Protein AF-A0A1V5U6I9-F1 (afdb_monomer)

Structure (mmCIF, N/CA/C/O backbone):
data_AF-A0A1V5U6I9-F1
#
_entry.id   AF-A0A1V5U6I9-F1
#
loop_
_atom_site.group_PDB
_atom_site.id
_atom_site.type_symbol
_atom_site.label_atom_id
_atom_site.label_alt_id
_atom_site.label_comp_id
_atom_site.label_asym_id
_atom_site.label_entity_id
_atom_site.label_seq_id
_atom_site.pdbx_PDB_ins_code
_atom_site.Cartn_x
_atom_site.Cartn_y
_atom_site.Cartn_z
_atom_site.occupancy
_atom_site.B_iso_or_equiv
_atom_site.auth_seq_id
_atom_site.auth_comp_id
_atom_site.auth_asym_id
_atom_site.auth_atom_id
_atom_site.pdbx_PDB_model_num
ATOM 1 N N . MET A 1 1 ? -2.309 -3.758 11.012 1.00 93.94 1 MET A N 1
ATOM 2 C CA . MET A 1 1 ? -1.221 -4.749 11.046 1.00 93.94 1 MET A CA 1
ATOM 3 C C . MET A 1 1 ? -0.027 -4.199 10.307 1.00 93.94 1 MET A C 1
ATOM 5 O O . MET A 1 1 ? -0.030 -4.173 9.083 1.00 93.94 1 MET A O 1
ATOM 9 N N . HIS A 1 2 ? 0.928 -3.700 11.083 1.00 93.12 2 HIS A N 1
ATOM 10 C CA . HIS A 1 2 ? 2.247 -3.285 10.616 1.00 93.12 2 HIS A CA 1
ATOM 11 C C . HIS A 1 2 ? 3.021 -4.499 10.071 1.00 93.12 2 HIS A C 1
ATOM 13 O O . HIS A 1 2 ? 2.822 -5.614 10.562 1.00 93.12 2 HIS A O 1
ATOM 19 N N . GLY A 1 3 ? 3.849 -4.307 9.047 1.00 92.06 3 GLY A N 1
ATOM 20 C CA . GLY A 1 3 ? 4.738 -5.329 8.495 1.00 92.06 3 GLY A CA 1
ATOM 21 C C . GLY A 1 3 ? 4.040 -6.485 7.780 1.00 92.06 3 GLY A C 1
ATOM 22 O O . GLY A 1 3 ? 4.552 -7.608 7.780 1.00 92.06 3 GLY A O 1
ATOM 23 N N . PHE A 1 4 ? 2.851 -6.277 7.209 1.00 93.50 4 PHE A N 1
ATOM 24 C CA . PHE A 1 4 ? 2.071 -7.372 6.641 1.00 93.50 4 PHE A CA 1
ATOM 25 C C . PHE A 1 4 ? 2.756 -7.977 5.405 1.00 93.50 4 PHE A C 1
ATOM 27 O O . PHE A 1 4 ? 2.963 -7.311 4.390 1.00 93.50 4 PHE A O 1
ATOM 34 N N . ARG A 1 5 ? 3.070 -9.275 5.500 1.00 88.12 5 ARG A N 1
ATOM 35 C CA . ARG A 1 5 ? 3.713 -10.098 4.455 1.00 88.12 5 ARG A CA 1
ATOM 36 C C . ARG A 1 5 ? 3.199 -11.545 4.430 1.00 88.12 5 ARG A C 1
ATOM 38 O O . ARG A 1 5 ? 3.929 -12.460 4.065 1.00 88.12 5 ARG A O 1
ATOM 45 N N . SER A 1 6 ? 1.981 -11.762 4.926 1.00 88.62 6 SER A N 1
ATOM 46 C CA . SER A 1 6 ? 1.406 -13.100 5.102 1.00 88.62 6 SER A CA 1
ATOM 47 C C . SER A 1 6 ? 0.450 -13.481 3.963 1.00 88.62 6 SER A C 1
ATOM 49 O O . SER A 1 6 ? 0.324 -12.762 2.973 1.00 88.62 6 SER A O 1
ATOM 51 N N . ASN A 1 7 ? -0.212 -14.632 4.092 1.00 90.44 7 ASN A N 1
ATOM 52 C CA . ASN A 1 7 ? -1.089 -15.198 3.068 1.00 90.44 7 ASN A CA 1
ATOM 53 C C . ASN A 1 7 ? -2.529 -14.636 3.102 1.00 90.44 7 ASN A C 1
ATOM 55 O O . ASN A 1 7 ? -2.928 -13.914 4.020 1.00 90.44 7 ASN A O 1
ATOM 59 N N . ALA A 1 8 ? -3.323 -15.022 2.098 1.00 93.31 8 ALA A N 1
ATOM 60 C CA . ALA A 1 8 ? -4.706 -14.582 1.918 1.00 93.31 8 ALA A CA 1
ATOM 61 C C . ALA A 1 8 ? -5.639 -14.932 3.092 1.00 93.31 8 ALA A C 1
ATOM 63 O O . ALA A 1 8 ? -6.523 -14.144 3.413 1.00 93.31 8 ALA A O 1
ATOM 64 N N . GLN A 1 9 ? -5.442 -16.081 3.749 1.00 96.19 9 GLN A N 1
ATOM 65 C CA . GLN A 1 9 ? -6.287 -16.517 4.869 1.00 96.19 9 GLN A CA 1
ATOM 66 C C . GLN A 1 9 ? -6.121 -15.576 6.066 1.00 96.19 9 GLN A C 1
ATOM 68 O O . GLN A 1 9 ? -7.101 -15.120 6.649 1.00 96.19 9 GLN A O 1
ATOM 73 N N . ILE A 1 10 ? -4.872 -15.229 6.389 1.00 95.44 10 ILE A N 1
ATOM 74 C CA . ILE A 1 10 ? -4.567 -14.298 7.478 1.00 95.44 10 ILE A CA 1
ATOM 75 C C . ILE A 1 10 ? -5.021 -12.880 7.108 1.00 95.44 10 ILE A C 1
ATOM 77 O O . ILE A 1 10 ? -5.582 -12.184 7.952 1.00 95.44 10 ILE A O 1
ATOM 81 N N . ALA A 1 11 ? -4.834 -12.454 5.853 1.00 96.00 11 ALA A N 1
ATOM 82 C CA . ALA A 1 11 ? -5.334 -11.163 5.376 1.00 96.00 11 ALA A CA 1
ATOM 83 C C . ALA A 1 11 ? -6.857 -11.035 5.540 1.00 96.00 11 ALA A C 1
ATOM 85 O O . ALA A 1 11 ? -7.334 -10.017 6.040 1.00 96.00 11 ALA A O 1
ATOM 86 N N . ALA A 1 12 ? -7.610 -12.068 5.148 1.00 95.31 12 ALA A N 1
ATOM 87 C CA . ALA A 1 12 ? -9.064 -12.095 5.261 1.00 95.31 12 ALA A CA 1
ATOM 88 C C . ALA A 1 12 ? -9.512 -11.966 6.721 1.00 95.31 12 ALA A C 1
ATOM 90 O O . ALA A 1 12 ? -10.228 -11.021 7.039 1.00 95.31 12 ALA A O 1
ATOM 91 N N . ALA A 1 13 ? -8.994 -12.816 7.614 1.00 96.50 13 ALA A N 1
ATOM 92 C CA . ALA A 1 13 ? -9.344 -12.786 9.035 1.00 96.50 13 ALA A CA 1
ATOM 93 C C . ALA A 1 13 ? -9.069 -11.413 9.675 1.00 96.50 13 ALA A C 1
ATOM 95 O O . ALA A 1 13 ? -9.905 -10.855 10.381 1.00 96.50 13 ALA A O 1
ATOM 96 N N . LEU A 1 14 ? -7.910 -10.813 9.390 1.00 96.62 14 LEU A N 1
ATOM 97 C CA . LEU A 1 14 ? -7.569 -9.487 9.908 1.00 96.62 14 LEU A CA 1
ATOM 98 C C . LEU A 1 14 ? -8.544 -8.410 9.415 1.00 96.62 14 LEU A C 1
ATOM 100 O O . LEU A 1 14 ? -9.013 -7.592 10.207 1.00 96.62 14 LEU A O 1
ATOM 104 N N . GLN A 1 15 ? -8.857 -8.407 8.120 1.00 94.88 15 GLN A N 1
ATOM 105 C CA . GLN A 1 15 ? -9.755 -7.418 7.523 1.00 94.88 15 GLN A CA 1
ATOM 106 C C . GLN A 1 15 ? -11.216 -7.611 7.964 1.00 94.88 15 GLN A C 1
ATOM 108 O O . GLN A 1 15 ? -11.927 -6.619 8.108 1.00 94.88 15 GLN A O 1
ATOM 113 N N . GLU A 1 16 ? -11.657 -8.846 8.229 1.00 95.62 16 GLU A N 1
ATOM 114 C CA . GLU A 1 16 ? -12.967 -9.150 8.832 1.00 95.62 16 GLU A CA 1
ATOM 115 C C . GLU A 1 16 ? -13.100 -8.550 10.238 1.00 95.62 16 GLU A C 1
ATOM 117 O O . GLU A 1 16 ? -14.159 -8.044 10.603 1.00 95.62 16 GLU A O 1
ATOM 122 N N . HIS A 1 17 ? -12.003 -8.507 10.996 1.00 95.88 17 HIS A N 1
ATOM 123 C CA . HIS A 1 17 ? -11.935 -7.851 12.303 1.00 95.88 17 HIS A CA 1
ATOM 124 C C . HIS A 1 17 ? -11.630 -6.344 12.229 1.00 95.88 17 HIS A C 1
ATOM 126 O O . HIS A 1 17 ? -11.283 -5.728 13.236 1.00 95.88 17 HIS A O 1
ATOM 132 N N . GLY A 1 18 ? -11.743 -5.731 11.048 1.00 93.69 18 GLY A N 1
ATOM 133 C CA . GLY A 1 18 ? -11.541 -4.294 10.860 1.00 93.69 18 GLY A CA 1
ATOM 134 C C . GLY A 1 18 ? -10.078 -3.841 10.885 1.00 93.69 18 GLY A C 1
ATOM 135 O O . GLY A 1 18 ? -9.811 -2.639 10.926 1.00 93.69 18 GLY A O 1
ATOM 136 N N . CYS A 1 19 ? -9.111 -4.762 10.841 1.00 95.31 19 CYS A N 1
ATOM 137 C CA . CYS A 1 19 ? -7.706 -4.383 10.751 1.00 95.31 19 CYS A CA 1
ATOM 138 C C . CYS A 1 19 ? -7.360 -3.884 9.346 1.00 95.31 19 CYS A C 1
ATOM 140 O O . CYS A 1 19 ? -7.682 -4.512 8.339 1.00 95.31 19 CYS A O 1
ATOM 142 N N . ILE A 1 20 ? -6.590 -2.801 9.289 1.00 96.31 20 ILE A N 1
ATOM 143 C CA . ILE A 1 20 ? -5.950 -2.330 8.058 1.00 96.31 20 ILE A CA 1
ATOM 144 C C . ILE A 1 20 ? -4.570 -2.972 7.927 1.00 96.31 20 ILE A C 1
ATOM 146 O O . ILE A 1 20 ? -3.825 -3.057 8.907 1.00 96.31 20 ILE A O 1
ATOM 150 N N . LEU A 1 21 ? -4.225 -3.440 6.730 1.00 96.94 21 LEU A N 1
ATOM 151 C CA . LEU A 1 21 ? -2.930 -4.056 6.440 1.00 96.94 21 LEU A CA 1
ATOM 152 C C . LEU A 1 21 ? -1.944 -2.987 5.963 1.00 96.94 21 LEU A C 1
ATOM 154 O O . LEU A 1 21 ? -2.255 -2.246 5.034 1.00 96.94 21 LEU A O 1
ATOM 158 N N . SER A 1 22 ? -0.771 -2.911 6.588 1.00 96.62 22 SER A N 1
ATOM 159 C CA . SER A 1 22 ? 0.345 -2.086 6.124 1.00 96.62 22 SER A CA 1
ATOM 160 C C . SER A 1 22 ? 1.362 -2.993 5.445 1.00 96.62 22 SER A C 1
ATOM 162 O O . SER A 1 22 ? 1.872 -3.912 6.084 1.00 96.62 22 SER A O 1
ATOM 164 N N . LEU A 1 23 ? 1.575 -2.821 4.140 1.00 95.62 23 LEU A N 1
ATOM 165 C CA . LEU A 1 23 ? 2.377 -3.751 3.343 1.00 95.62 23 LEU A C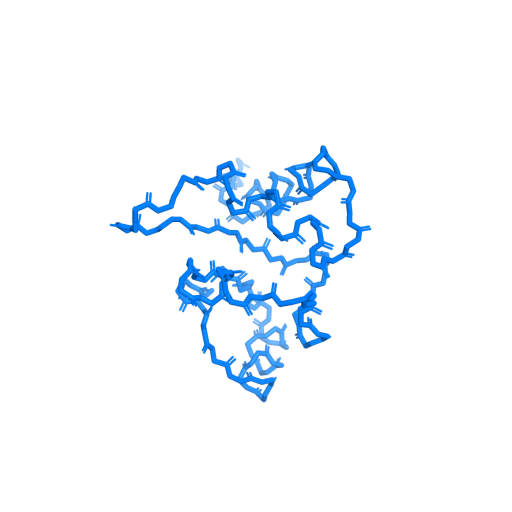A 1
ATOM 166 C C . LEU A 1 23 ? 3.870 -3.468 3.515 1.00 95.62 23 LEU A C 1
ATOM 168 O O . LEU A 1 23 ? 4.328 -2.359 3.242 1.00 95.62 23 LEU A O 1
ATOM 172 N N . ALA A 1 24 ? 4.620 -4.495 3.918 1.00 92.38 24 ALA A N 1
ATOM 173 C CA . ALA A 1 24 ? 6.058 -4.385 4.137 1.00 92.38 24 ALA A CA 1
ATOM 174 C C . ALA A 1 24 ? 6.829 -4.185 2.813 1.00 92.38 24 ALA A C 1
ATOM 176 O O . ALA A 1 24 ? 6.465 -4.806 1.805 1.00 92.38 24 ALA A O 1
ATOM 177 N N . PRO A 1 25 ? 7.959 -3.451 2.805 1.00 93.00 25 PRO A N 1
ATOM 178 C CA . PRO A 1 25 ? 8.780 -3.262 1.605 1.00 93.00 25 PRO A CA 1
ATOM 179 C C . PRO A 1 25 ? 9.184 -4.582 0.951 1.00 93.00 25 PRO A C 1
ATOM 181 O O . PRO A 1 25 ? 8.989 -4.759 -0.246 1.00 93.00 25 PRO A O 1
ATOM 184 N N . ALA A 1 26 ? 9.644 -5.552 1.751 1.00 89.25 26 ALA A N 1
ATOM 185 C CA . ALA A 1 26 ? 10.057 -6.877 1.278 1.00 89.25 26 ALA A CA 1
ATOM 186 C C . ALA A 1 26 ? 8.948 -7.631 0.524 1.00 89.25 26 ALA A C 1
ATOM 188 O O . ALA A 1 26 ? 9.235 -8.504 -0.287 1.00 89.25 26 ALA A O 1
ATOM 189 N N . TYR A 1 27 ? 7.684 -7.300 0.787 1.00 89.69 27 TYR A N 1
ATOM 190 C CA . TYR A 1 27 ? 6.547 -7.841 0.056 1.00 89.69 27 TYR A CA 1
ATOM 191 C C . TYR A 1 27 ? 6.250 -7.021 -1.213 1.00 89.69 27 TYR A C 1
ATOM 193 O O . TYR A 1 27 ? 6.043 -7.586 -2.284 1.00 89.69 27 TYR A O 1
ATOM 201 N N . VAL A 1 28 ? 6.293 -5.688 -1.123 1.00 92.12 28 VAL A N 1
ATOM 202 C CA . VAL A 1 28 ? 5.999 -4.767 -2.237 1.00 92.12 28 VAL A CA 1
ATOM 203 C C . VAL A 1 28 ? 7.038 -4.835 -3.360 1.00 92.12 28 VAL A C 1
ATOM 205 O O . VAL A 1 28 ? 6.677 -4.766 -4.532 1.00 92.12 28 VAL A O 1
ATOM 208 N N . VAL A 1 29 ? 8.326 -4.998 -3.045 1.00 90.38 29 VAL A N 1
ATOM 209 C CA . VAL A 1 29 ? 9.399 -5.005 -4.061 1.00 90.38 29 VAL A CA 1
ATOM 210 C C . VAL A 1 29 ? 9.319 -6.184 -5.033 1.00 90.38 29 VAL A C 1
ATOM 212 O O . VAL A 1 29 ? 9.811 -6.074 -6.156 1.00 90.38 29 VAL A O 1
ATOM 215 N N . HIS A 1 30 ? 8.673 -7.277 -4.622 1.00 89.06 30 HIS A N 1
ATOM 216 C CA . HIS A 1 30 ? 8.453 -8.480 -5.429 1.00 89.06 30 HIS A CA 1
ATOM 217 C C . HIS A 1 30 ? 7.018 -8.583 -5.970 1.00 89.06 30 HIS A C 1
ATOM 219 O O . HIS A 1 30 ? 6.640 -9.608 -6.532 1.00 89.06 30 HIS A O 1
ATOM 225 N N . MET A 1 31 ? 6.203 -7.540 -5.794 1.00 89.44 31 MET A N 1
ATOM 226 C CA . MET A 1 31 ? 4.810 -7.529 -6.221 1.00 89.44 31 MET A CA 1
ATOM 227 C C . MET A 1 31 ? 4.702 -7.271 -7.729 1.00 89.44 31 MET A C 1
ATOM 229 O O . MET A 1 31 ? 4.996 -6.176 -8.203 1.00 89.44 31 MET A O 1
ATOM 233 N N . GLU A 1 32 ? 4.226 -8.265 -8.478 1.00 92.44 32 GLU A N 1
ATOM 234 C CA . GLU A 1 32 ? 3.913 -8.112 -9.909 1.00 92.44 32 GLU A CA 1
ATOM 235 C C . GLU A 1 32 ? 2.496 -7.575 -10.141 1.00 92.44 32 GLU A C 1
ATOM 237 O O . GLU A 1 32 ? 2.258 -6.788 -11.054 1.00 92.44 32 GLU A O 1
ATOM 242 N N . SER A 1 33 ? 1.555 -7.985 -9.290 1.00 94.69 33 SER A N 1
ATOM 243 C CA . SER A 1 33 ? 0.163 -7.542 -9.311 1.00 94.69 33 SER A CA 1
ATOM 244 C C . SER A 1 33 ? -0.331 -7.279 -7.895 1.00 94.69 33 SER A C 1
ATOM 246 O O . SER A 1 33 ? 0.124 -7.910 -6.937 1.00 94.69 33 SER A O 1
ATOM 248 N N . PHE A 1 34 ? -1.257 -6.332 -7.748 1.00 94.94 34 PHE A N 1
ATOM 249 C CA . PHE A 1 34 ? -1.814 -6.030 -6.438 1.00 94.94 34 PHE A CA 1
ATOM 250 C C . PHE A 1 34 ? -2.613 -7.233 -5.912 1.00 94.94 34 PHE A C 1
ATOM 252 O O . PHE A 1 34 ? -3.508 -7.719 -6.611 1.00 94.94 34 PHE A O 1
ATOM 259 N N . PRO A 1 35 ? -2.327 -7.718 -4.692 1.00 92.44 35 PRO A N 1
ATOM 260 C CA . PRO A 1 35 ? -2.945 -8.926 -4.162 1.00 92.44 35 PRO A CA 1
ATOM 261 C C . PRO A 1 35 ? -4.463 -8.782 -4.046 1.00 92.44 35 PRO 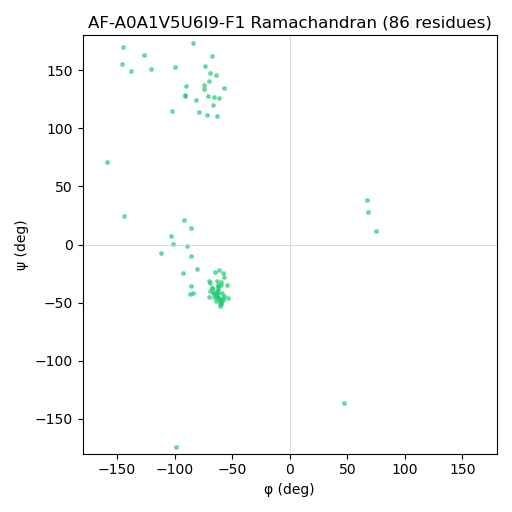A C 1
ATOM 263 O O . PRO A 1 35 ? -4.964 -7.887 -3.367 1.00 92.44 35 PRO A O 1
ATOM 266 N N . SER A 1 36 ? -5.200 -9.717 -4.649 1.00 93.31 36 SER A N 1
ATOM 267 C CA . SER A 1 36 ? -6.672 -9.727 -4.657 1.00 93.31 36 SER A CA 1
ATOM 268 C C . SER A 1 36 ? -7.300 -9.840 -3.265 1.00 93.31 36 SER A C 1
ATOM 270 O O . SER A 1 36 ? -8.449 -9.454 -3.072 1.00 93.31 36 SER A O 1
ATOM 272 N N . TYR A 1 37 ? -6.548 -10.356 -2.293 1.00 92.44 37 TYR A N 1
ATOM 273 C CA . TYR A 1 37 ? -6.980 -10.509 -0.907 1.00 92.44 37 TYR A CA 1
ATOM 274 C C . TYR A 1 37 ? -6.766 -9.256 -0.047 1.00 92.44 37 TYR A C 1
ATOM 276 O O . TYR A 1 37 ? -7.251 -9.215 1.084 1.00 92.44 37 TYR A O 1
ATOM 284 N N . VAL A 1 38 ? -6.049 -8.241 -0.542 1.00 94.94 38 VAL A N 1
ATOM 285 C CA . VAL A 1 38 ? -5.927 -6.954 0.151 1.00 94.94 38 VAL A CA 1
ATOM 286 C C . VAL A 1 38 ? -7.037 -6.038 -0.335 1.00 94.94 38 VAL A C 1
ATOM 288 O O . VAL A 1 38 ? -7.226 -5.820 -1.532 1.00 94.94 38 VAL A O 1
ATOM 291 N N . ARG A 1 39 ? -7.775 -5.466 0.611 1.00 94.50 39 ARG A N 1
ATOM 292 C CA . ARG A 1 39 ? -8.805 -4.477 0.320 1.00 94.50 39 ARG A CA 1
ATOM 293 C C . ARG A 1 39 ? -8.181 -3.229 -0.295 1.00 94.50 39 ARG A C 1
ATOM 295 O O . A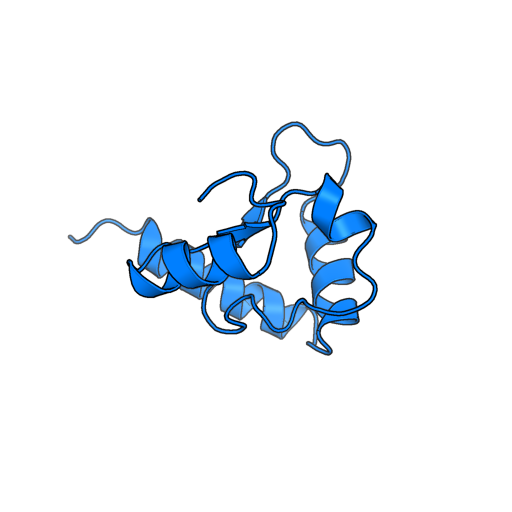RG A 1 39 ? -7.494 -2.458 0.371 1.00 94.50 39 ARG A O 1
ATOM 302 N N . ARG A 1 40 ? -8.461 -3.022 -1.582 1.00 94.38 40 ARG A N 1
ATOM 303 C CA . ARG A 1 40 ? -7.950 -1.897 -2.381 1.00 94.38 40 ARG A CA 1
ATOM 304 C C . ARG A 1 40 ? -8.298 -0.530 -1.792 1.00 94.38 40 ARG A C 1
ATOM 306 O O . ARG A 1 40 ? -7.553 0.409 -2.018 1.00 94.38 40 ARG A O 1
ATOM 313 N N . ASP A 1 41 ? -9.399 -0.426 -1.050 1.00 92.50 41 ASP A N 1
ATOM 314 C CA . ASP A 1 41 ? -9.911 0.793 -0.411 1.00 92.50 41 ASP A CA 1
ATOM 315 C C . ASP A 1 41 ? -9.372 1.029 1.012 1.00 92.50 41 ASP A C 1
ATOM 317 O O . ASP A 1 41 ? -9.758 2.000 1.667 1.00 92.50 41 ASP A O 1
ATOM 321 N N . SER A 1 42 ? -8.540 0.123 1.538 1.00 91.06 42 SER A N 1
ATOM 322 C CA . SER A 1 42 ? -8.212 0.112 2.963 1.00 91.06 42 SER A CA 1
ATOM 323 C C . SER A 1 42 ? -6.905 -0.626 3.268 1.00 91.06 42 SER A C 1
ATOM 325 O O . SER A 1 42 ? -6.905 -1.691 3.889 1.00 91.06 42 SER A O 1
ATOM 327 N N . PHE A 1 43 ? -5.779 -0.023 2.884 1.00 97.19 43 PHE A N 1
ATOM 328 C CA . PHE A 1 43 ? -4.430 -0.495 3.207 1.00 97.19 43 PHE A CA 1
ATOM 329 C C . PHE A 1 43 ? -3.468 0.680 3.435 1.00 97.19 43 PHE A C 1
ATOM 331 O O . PHE A 1 43 ? -3.805 1.835 3.176 1.00 97.19 43 PHE A O 1
ATOM 338 N N . LEU A 1 44 ? -2.275 0.377 3.939 1.00 97.31 44 LEU A N 1
ATOM 339 C CA . LEU A 1 44 ? -1.164 1.312 4.101 1.00 97.31 44 LEU A CA 1
ATOM 340 C C . LEU A 1 44 ? 0.103 0.760 3.438 1.00 97.31 44 LEU A C 1
ATOM 342 O O . LEU A 1 44 ? 0.205 -0.436 3.157 1.00 97.31 44 LEU A O 1
ATOM 346 N N . LEU A 1 45 ? 1.069 1.647 3.212 1.00 96.19 45 LEU A N 1
ATOM 347 C CA . LEU A 1 45 ? 2.442 1.303 2.860 1.00 96.19 45 LEU A CA 1
ATOM 348 C C . LEU A 1 45 ? 3.374 1.876 3.918 1.00 96.19 45 LEU A C 1
ATOM 350 O O . LEU A 1 45 ? 3.093 2.921 4.505 1.00 96.19 45 LEU A O 1
ATOM 354 N N . GLU A 1 46 ? 4.500 1.213 4.113 1.00 94.38 46 GLU A N 1
ATOM 355 C CA . GLU A 1 46 ? 5.519 1.614 5.070 1.00 94.38 46 GLU A CA 1
ATOM 356 C C . GLU A 1 46 ? 6.904 1.262 4.543 1.00 94.38 46 GLU A C 1
ATOM 358 O O . GLU A 1 46 ? 7.053 0.349 3.7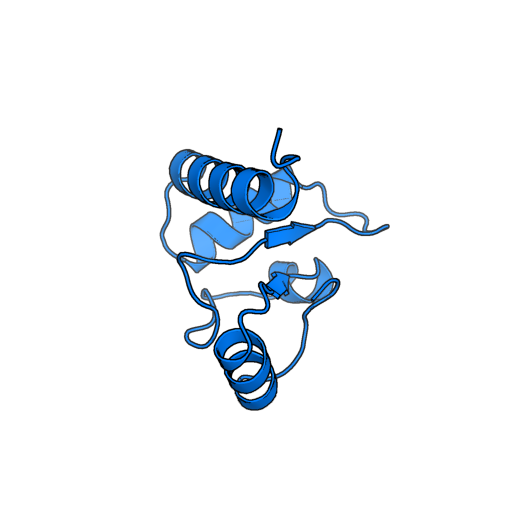34 1.00 94.38 46 GLU A O 1
ATOM 363 N N . THR A 1 47 ? 7.912 1.981 5.024 1.00 93.25 47 THR A N 1
ATOM 364 C CA . THR A 1 47 ? 9.323 1.672 4.769 1.00 93.25 47 THR A CA 1
ATOM 365 C C . THR A 1 47 ? 9.924 0.792 5.855 1.00 93.25 47 THR A C 1
ATOM 367 O O . THR A 1 47 ? 10.913 0.115 5.589 1.00 93.25 47 THR A O 1
ATOM 370 N N . ASP A 1 48 ? 9.350 0.818 7.065 1.00 89.19 48 ASP A N 1
ATOM 371 C CA . ASP A 1 48 ? 10.038 0.364 8.281 1.00 89.19 48 ASP A CA 1
ATOM 372 C C . ASP A 1 48 ? 11.464 0.975 8.317 1.00 89.19 48 ASP A C 1
ATOM 374 O O . ASP A 1 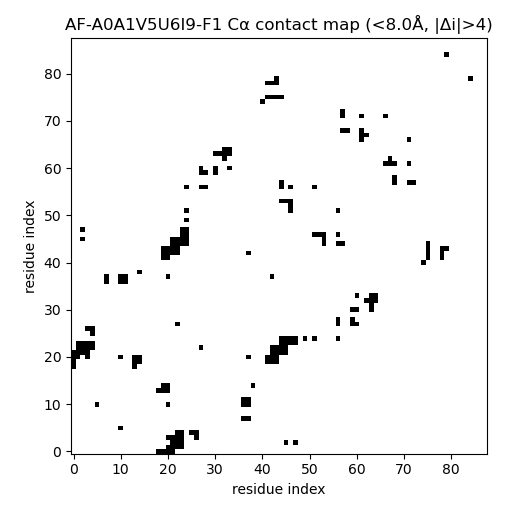48 ? 11.619 2.137 7.922 1.00 89.19 48 ASP A O 1
ATOM 378 N N . ASP A 1 49 ? 12.496 0.197 8.663 1.00 80.69 49 ASP A N 1
ATOM 379 C CA . ASP A 1 49 ? 13.922 0.561 8.530 1.00 80.69 49 ASP A CA 1
ATOM 380 C C . ASP A 1 49 ? 14.548 0.122 7.180 1.00 80.69 49 ASP A C 1
ATOM 382 O O . ASP A 1 49 ? 15.763 -0.066 7.043 1.00 80.69 49 ASP A O 1
ATOM 386 N N . GLY A 1 50 ? 13.715 -0.115 6.164 1.00 79.19 50 GLY A N 1
ATOM 387 C CA . GLY A 1 50 ? 14.130 -0.570 4.839 1.00 79.19 50 GLY A CA 1
ATOM 388 C C . GLY A 1 50 ? 14.936 0.463 4.040 1.00 79.19 50 GLY A C 1
ATOM 389 O O . GLY A 1 50 ? 14.912 1.662 4.303 1.00 79.19 50 GLY A O 1
ATOM 390 N N . LYS A 1 51 ? 15.650 -0.012 3.009 1.00 85.50 51 LYS A N 1
ATOM 391 C CA . LYS A 1 51 ? 16.432 0.851 2.098 1.00 85.50 51 LYS A CA 1
ATOM 392 C C . LYS A 1 51 ? 15.583 1.530 1.019 1.00 85.50 51 LYS A C 1
ATOM 394 O O . LYS A 1 51 ? 16.035 2.507 0.427 1.00 85.50 51 LYS A O 1
ATOM 399 N N . ASP A 1 52 ? 14.404 0.989 0.723 1.00 89.88 52 ASP A N 1
ATOM 400 C CA . ASP A 1 52 ? 13.498 1.542 -0.280 1.00 89.88 52 ASP A CA 1
ATOM 401 C C . ASP A 1 52 ? 12.808 2.798 0.254 1.00 89.88 52 ASP A C 1
ATOM 403 O O . ASP A 1 52 ? 12.282 2.812 1.368 1.00 89.88 52 ASP A O 1
ATOM 407 N N . SER A 1 53 ? 12.776 3.854 -0.559 1.00 91.94 53 SER A N 1
ATOM 408 C CA . SER A 1 53 ? 12.044 5.067 -0.206 1.00 91.94 53 SER A CA 1
ATOM 409 C C . SER A 1 53 ? 10.536 4.844 -0.327 1.00 91.94 53 SER A C 1
ATOM 411 O O . SER A 1 53 ? 10.070 4.044 -1.148 1.00 91.94 53 SER A O 1
ATOM 413 N N . ILE A 1 54 ? 9.752 5.600 0.444 1.00 92.19 54 ILE A N 1
ATOM 414 C CA . ILE A 1 54 ? 8.289 5.519 0.384 1.00 92.19 54 ILE A CA 1
ATOM 415 C C . ILE A 1 54 ? 7.757 5.865 -1.018 1.00 92.19 54 ILE A C 1
ATOM 417 O O . ILE A 1 54 ? 6.784 5.273 -1.479 1.00 92.19 54 ILE A O 1
ATOM 421 N N . GLU A 1 55 ? 8.430 6.762 -1.743 1.00 93.00 55 GLU A N 1
ATOM 422 C CA . GLU A 1 55 ? 8.104 7.117 -3.125 1.00 93.00 55 GLU A CA 1
ATOM 423 C C . GLU A 1 55 ? 8.260 5.924 -4.068 1.00 93.00 55 GLU A C 1
ATOM 425 O O . GLU A 1 55 ? 7.365 5.669 -4.873 1.00 93.00 55 GLU A O 1
ATOM 430 N N . SER A 1 56 ? 9.340 5.146 -3.929 1.00 93.38 56 SER A N 1
ATOM 431 C CA . SER A 1 56 ? 9.529 3.931 -4.730 1.00 93.38 56 SER A CA 1
ATOM 432 C C . SER A 1 56 ? 8.425 2.904 -4.469 1.00 93.38 56 SER A C 1
ATOM 434 O O . SER A 1 56 ? 7.931 2.264 -5.402 1.00 93.38 56 SER A O 1
ATOM 436 N N . LEU A 1 57 ? 7.992 2.769 -3.212 1.00 94.50 57 LEU A N 1
ATOM 437 C CA . LEU A 1 57 ? 6.902 1.866 -2.838 1.00 94.50 57 LEU A CA 1
ATOM 438 C C . LEU A 1 57 ? 5.553 2.327 -3.403 1.00 94.50 57 LEU A C 1
ATOM 440 O O . LEU A 1 57 ? 4.771 1.483 -3.854 1.00 94.50 57 LEU A O 1
ATOM 444 N N . TYR A 1 58 ? 5.293 3.640 -3.446 1.00 95.50 58 TYR A N 1
ATOM 445 C CA . TYR A 1 58 ? 4.118 4.186 -4.128 1.00 95.50 58 TYR A CA 1
ATOM 446 C C . TYR A 1 58 ? 4.122 3.829 -5.612 1.00 95.50 58 TYR A C 1
ATOM 448 O O . TYR A 1 58 ? 3.139 3.273 -6.096 1.00 95.50 58 TYR A O 1
ATOM 456 N N . ASP A 1 59 ? 5.219 4.084 -6.323 1.00 94.62 59 ASP A N 1
ATOM 457 C CA . ASP A 1 59 ? 5.282 3.853 -7.769 1.00 94.62 59 ASP A CA 1
ATOM 458 C C . ASP A 1 59 ? 5.102 2.369 -8.123 1.00 94.62 59 ASP A C 1
ATOM 460 O O . ASP A 1 59 ? 4.376 2.025 -9.060 1.00 94.62 59 ASP A O 1
ATOM 464 N N . ARG A 1 60 ? 5.717 1.470 -7.344 1.00 95.31 60 ARG A N 1
ATOM 465 C CA .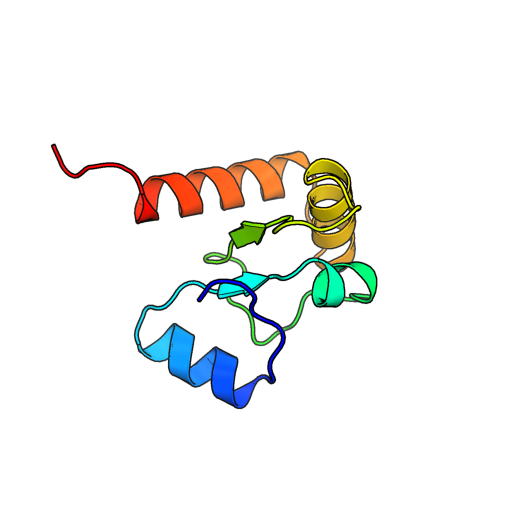 ARG A 1 60 ? 5.570 0.015 -7.516 1.00 95.31 60 ARG A CA 1
ATOM 466 C C . ARG A 1 60 ? 4.141 -0.443 -7.268 1.00 95.31 60 ARG A C 1
ATOM 468 O O . ARG A 1 60 ? 3.574 -1.153 -8.095 1.00 95.31 60 ARG A O 1
ATOM 475 N N . THR A 1 61 ? 3.549 -0.011 -6.158 1.00 96.44 61 THR A N 1
ATOM 476 C CA . THR A 1 61 ? 2.184 -0.403 -5.788 1.00 96.44 61 THR A CA 1
ATOM 477 C C . THR A 1 61 ? 1.162 0.148 -6.781 1.00 96.44 61 THR A C 1
ATOM 479 O O . THR A 1 61 ? 0.242 -0.569 -7.175 1.00 96.44 61 THR A O 1
ATOM 482 N N . ALA A 1 62 ? 1.343 1.394 -7.233 1.00 96.69 62 ALA A N 1
ATOM 483 C CA . ALA A 1 62 ? 0.492 2.028 -8.234 1.00 96.69 62 ALA A CA 1
ATOM 484 C C . ALA A 1 62 ? 0.509 1.222 -9.535 1.00 96.69 62 ALA A C 1
ATOM 486 O O . ALA A 1 62 ? -0.546 0.830 -10.031 1.00 96.69 62 ALA A O 1
ATOM 487 N N . ARG A 1 63 ? 1.706 0.862 -10.016 1.00 96.44 63 ARG A N 1
ATOM 488 C CA . ARG A 1 63 ? 1.877 0.016 -11.202 1.00 96.44 63 ARG A CA 1
ATOM 489 C C . ARG A 1 63 ? 1.231 -1.359 -11.035 1.00 96.44 63 ARG A C 1
ATOM 491 O O . ARG A 1 63 ? 0.460 -1.765 -11.897 1.00 96.44 63 ARG A O 1
ATOM 498 N N . ALA A 1 64 ? 1.519 -2.056 -9.936 1.00 95.69 64 ALA A N 1
ATOM 499 C CA . ALA A 1 64 ? 1.024 -3.412 -9.696 1.00 95.69 64 ALA A CA 1
ATOM 500 C C . ALA A 1 64 ? -0.508 -3.472 -9.588 1.00 95.69 64 ALA A C 1
ATOM 502 O O . ALA A 1 64 ? -1.124 -4.478 -9.937 1.00 95.69 64 ALA A O 1
ATOM 503 N N . GLY A 1 65 ? -1.143 -2.408 -9.096 1.00 94.75 65 GLY A N 1
ATOM 504 C CA . GLY A 1 65 ? -2.596 -2.355 -8.992 1.00 94.75 65 GLY A CA 1
ATOM 505 C C . GLY A 1 65 ? -3.310 -1.564 -10.072 1.00 94.75 6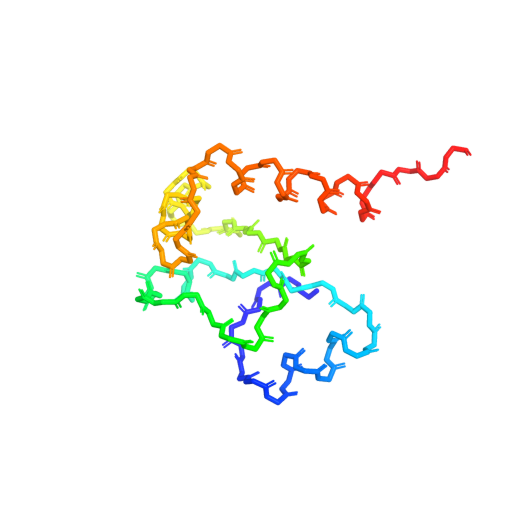5 GLY A C 1
ATOM 506 O O . GLY A 1 65 ? -4.537 -1.516 -10.014 1.00 94.75 65 GLY A O 1
ATOM 507 N N . GLY A 1 66 ? -2.602 -0.978 -11.037 1.00 96.12 66 GLY A N 1
ATOM 508 C CA . GLY A 1 66 ? -3.210 -0.175 -12.098 1.00 96.12 66 GLY A CA 1
ATOM 509 C C . GLY A 1 66 ? -3.840 1.125 -11.593 1.00 96.12 66 GLY A C 1
ATOM 510 O O . GLY A 1 66 ? -4.923 1.486 -12.041 1.00 96.12 66 GLY A O 1
ATOM 511 N N . TRP A 1 67 ? -3.201 1.790 -10.630 1.00 96.81 67 TRP A N 1
ATOM 512 C CA . TRP A 1 67 ? -3.557 3.146 -10.205 1.00 96.81 67 TRP A CA 1
ATOM 513 C C . TRP A 1 67 ? -2.635 4.173 -10.843 1.00 96.81 67 TRP A C 1
ATOM 515 O O . TRP A 1 67 ? -1.447 3.910 -11.040 1.00 96.81 67 TRP A O 1
ATOM 525 N N . GLU A 1 68 ? -3.138 5.392 -11.015 1.00 94.81 68 GLU A N 1
ATOM 526 C CA . GLU A 1 68 ? -2.251 6.538 -11.173 1.00 94.81 68 GLU A CA 1
ATOM 527 C C . GLU A 1 68 ? -1.543 6.843 -9.835 1.00 94.81 68 GLU A C 1
ATOM 529 O O . GLU A 1 68 ? -2.178 6.794 -8.771 1.00 94.81 68 GLU A O 1
ATOM 534 N N . PRO A 1 69 ? -0.247 7.221 -9.825 1.00 88.94 69 PRO A N 1
ATOM 535 C CA . PRO A 1 69 ? 0.493 7.467 -8.580 1.00 88.94 69 PRO A CA 1
ATOM 536 C C . PRO A 1 69 ? -0.179 8.490 -7.650 1.00 88.94 69 PRO A C 1
ATOM 538 O O . PRO A 1 69 ? -0.139 8.363 -6.424 1.00 88.94 69 PRO A O 1
ATOM 541 N N . GLY A 1 70 ? -0.829 9.508 -8.223 1.00 92.06 70 GLY A N 1
ATOM 542 C CA . GLY A 1 70 ? -1.566 10.517 -7.462 1.00 92.06 70 GLY A CA 1
ATOM 543 C C . GLY A 1 70 ? -2.832 9.979 -6.786 1.00 92.06 70 GLY A C 1
ATOM 544 O O . GLY A 1 70 ? -3.175 10.428 -5.692 1.00 92.06 70 GLY A O 1
ATOM 545 N N . GLU A 1 71 ? -3.517 9.013 -7.401 1.00 94.81 71 GLU A N 1
ATOM 546 C CA . GLU A 1 71 ? -4.711 8.378 -6.833 1.00 94.81 71 GLU A CA 1
ATOM 547 C C . GLU A 1 71 ? -4.343 7.499 -5.644 1.00 94.81 71 GLU A C 1
ATOM 549 O O . GLU A 1 71 ? -4.953 7.613 -4.579 1.00 94.81 71 GLU A O 1
ATOM 554 N N . LEU A 1 72 ? -3.286 6.696 -5.794 1.00 96.25 72 LEU A N 1
ATOM 555 C CA . LEU A 1 72 ? -2.770 5.868 -4.712 1.00 96.25 72 LEU A CA 1
ATOM 556 C C . LEU A 1 72 ? -2.381 6.726 -3.499 1.00 96.25 72 LEU A C 1
ATOM 558 O O . LEU A 1 72 ? -2.798 6.440 -2.379 1.00 96.25 72 LEU A O 1
ATOM 562 N N . LYS A 1 73 ? -1.637 7.820 -3.709 1.00 95.56 73 LYS A N 1
ATOM 563 C CA . LYS A 1 73 ? -1.238 8.729 -2.619 1.00 95.56 73 LYS A CA 1
ATOM 564 C C . LYS A 1 73 ? -2.444 9.318 -1.883 1.00 95.56 73 LYS A C 1
ATOM 566 O O . LYS A 1 73 ? -2.433 9.390 -0.654 1.00 95.56 73 LYS A O 1
ATOM 571 N N . LYS A 1 74 ? -3.497 9.711 -2.608 1.00 95.56 74 LYS A N 1
ATOM 572 C CA . LYS A 1 74 ? -4.746 10.209 -2.004 1.00 95.56 74 LYS A CA 1
ATOM 573 C C . LYS A 1 74 ? -5.437 9.132 -1.169 1.00 95.56 74 LYS A C 1
ATOM 575 O O . LYS A 1 74 ? -5.847 9.417 -0.047 1.00 95.56 74 LYS A O 1
ATOM 580 N N . LEU A 1 75 ? -5.528 7.907 -1.688 1.00 96.44 75 LEU A N 1
ATOM 581 C CA . LEU A 1 75 ? -6.126 6.767 -0.991 1.00 96.44 75 LEU A CA 1
ATOM 582 C C . LEU A 1 75 ? -5.390 6.444 0.312 1.00 96.44 75 LEU A C 1
ATOM 584 O O . LEU A 1 75 ? -6.015 6.301 1.366 1.00 96.44 75 LEU A O 1
ATOM 588 N N . LEU A 1 76 ? -4.060 6.370 0.251 1.00 96.69 76 LEU A N 1
ATOM 589 C CA . LEU A 1 76 ? -3.220 6.0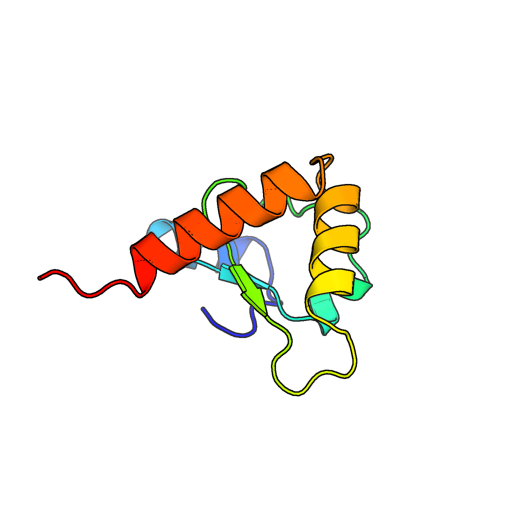67 1.407 1.00 96.69 76 LEU A CA 1
ATOM 590 C C . LEU A 1 76 ? -3.278 7.188 2.447 1.00 96.69 76 LEU A C 1
ATOM 592 O O . LEU A 1 76 ? -3.438 6.908 3.632 1.00 96.69 76 LEU A O 1
ATOM 596 N N . SER A 1 77 ? -3.251 8.452 2.012 1.00 95.25 77 SER A N 1
ATOM 597 C CA . SER A 1 77 ? -3.408 9.612 2.898 1.00 95.25 77 SER A CA 1
ATOM 598 C C . SER A 1 77 ? -4.769 9.622 3.603 1.00 95.25 77 SER A C 1
ATOM 600 O O . SER A 1 77 ? -4.839 9.776 4.822 1.00 95.25 77 SER A O 1
ATOM 602 N N . ALA A 1 78 ? -5.859 9.367 2.872 1.00 95.12 78 ALA A N 1
ATOM 603 C CA . ALA A 1 78 ? -7.195 9.266 3.457 1.00 95.12 78 ALA A CA 1
ATOM 604 C C . ALA A 1 78 ? -7.291 8.112 4.471 1.00 95.12 78 ALA A C 1
ATOM 606 O O . ALA A 1 78 ? -7.857 8.281 5.552 1.00 95.12 78 ALA A O 1
ATOM 607 N N . THR A 1 79 ? -6.697 6.959 4.151 1.00 95.50 79 THR A N 1
ATOM 608 C CA . THR A 1 79 ? -6.657 5.795 5.048 1.00 95.50 79 THR A CA 1
ATOM 609 C C . THR A 1 79 ? -5.851 6.088 6.313 1.00 95.50 79 THR A C 1
ATOM 611 O O . THR A 1 79 ? -6.307 5.778 7.414 1.00 95.50 79 THR A O 1
ATOM 614 N N . PHE A 1 80 ? -4.694 6.737 6.172 1.00 94.94 80 PHE A N 1
ATOM 615 C CA . PHE A 1 80 ? -3.845 7.153 7.285 1.00 94.94 80 PHE A CA 1
ATOM 616 C C . PHE A 1 80 ? -4.574 8.129 8.212 1.00 94.94 80 PHE A C 1
ATOM 618 O O . PHE A 1 80 ? -4.653 7.898 9.417 1.00 94.94 80 PHE A O 1
ATOM 625 N N . LEU A 1 81 ? -5.176 9.185 7.658 1.00 94.31 81 LEU A N 1
ATOM 626 C CA . LEU A 1 81 ? -5.930 10.164 8.441 1.00 94.31 81 LEU A CA 1
ATOM 627 C C . LEU A 1 81 ? -7.130 9.525 9.144 1.00 94.31 81 LEU A C 1
ATOM 629 O O . LEU A 1 81 ? -7.410 9.860 10.287 1.00 94.31 81 LEU A O 1
ATOM 633 N N . ARG A 1 82 ? -7.821 8.574 8.512 1.00 92.00 82 ARG A N 1
ATOM 634 C CA . ARG A 1 82 ? -8.922 7.850 9.162 1.00 92.00 82 ARG A CA 1
ATOM 635 C C . ARG A 1 82 ? -8.462 7.050 10.387 1.00 92.00 82 ARG A C 1
ATOM 637 O O . ARG A 1 82 ? -9.225 6.936 11.337 1.00 92.00 82 ARG A O 1
ATOM 644 N N . LEU A 1 83 ? -7.256 6.483 10.351 1.00 91.62 83 LEU A N 1
ATOM 645 C CA . LEU A 1 83 ? -6.723 5.648 11.432 1.00 91.62 83 LEU A CA 1
ATOM 646 C C . LEU A 1 83 ? -6.078 6.446 12.564 1.00 91.62 83 LEU A C 1
ATOM 648 O O . LEU A 1 83 ? -6.237 6.089 13.726 1.00 91.62 83 LEU A O 1
ATOM 652 N N . PHE A 1 84 ? -5.312 7.480 12.221 1.00 91.50 84 PHE A N 1
ATOM 653 C CA . PHE A 1 84 ? -4.412 8.146 13.164 1.00 91.50 84 PHE A CA 1
ATOM 654 C C . PHE A 1 84 ? -4.831 9.570 13.514 1.00 91.50 84 PHE A C 1
ATOM 656 O O . PHE A 1 84 ? -4.217 10.182 14.389 1.00 91.50 84 PHE A O 1
ATOM 663 N N . ARG A 1 85 ? -5.855 10.134 12.858 1.00 86.88 85 ARG A N 1
ATOM 664 C CA . ARG A 1 85 ? -6.335 11.463 13.240 1.00 86.88 85 ARG A CA 1
ATOM 665 C C . ARG A 1 85 ? -7.060 11.366 14.588 1.00 86.88 85 ARG A C 1
ATOM 667 O O . ARG A 1 85 ? -7.984 10.561 14.707 1.00 86.88 85 ARG A O 1
ATOM 674 N N . PRO A 1 86 ? -6.699 12.200 15.577 1.00 70.62 86 PRO A N 1
ATOM 675 C CA . PRO A 1 86 ? -7.422 12.261 16.839 1.00 70.62 86 PRO A CA 1
ATOM 676 C C . PRO A 1 86 ? -8.895 12.586 16.589 1.00 70.62 86 PRO A C 1
ATOM 678 O O . PRO A 1 86 ? -9.213 13.497 15.815 1.00 70.62 86 PRO A O 1
ATOM 681 N N . VAL A 1 87 ? -9.793 11.860 17.253 1.00 71.56 87 VAL A N 1
ATOM 682 C CA . VAL A 1 87 ? -11.175 12.318 17.410 1.00 71.56 87 VAL A CA 1
ATOM 683 C C . VAL A 1 87 ? -11.102 13.469 18.409 1.00 71.56 87 VAL A C 1
ATOM 685 O O . VAL A 1 87 ? -10.675 13.267 19.543 1.00 71.56 87 VAL A O 1
ATOM 688 N N . SER A 1 88 ? -11.360 14.682 17.923 1.00 59.81 88 SER A N 1
ATOM 689 C CA . SER A 1 88 ? -11.388 15.901 18.740 1.00 59.81 88 SER A CA 1
ATOM 690 C C . SER A 1 88 ? -12.657 15.950 19.575 1.00 59.81 88 SER A C 1
ATOM 692 O O . SER A 1 88 ? -13.698 15.500 19.043 1.00 59.81 88 SER A O 1
#

Mean predicted aligned error: 3.34 Å

Solvent-accessible surface area (backbone atoms only — not comparable to full-atom values): 5145 Å² total; per-residue (Å²): 74,78,68,40,72,78,56,59,69,60,42,43,55,41,45,76,72,69,44,47,45,20,40,23,46,88,47,52,79,72,45,77,53,55,60,88,60,54,58,90,91,47,42,43,76,50,37,83,94,54,92,60,53,64,67,58,53,44,51,45,52,14,60,25,58,74,42,56,58,70,55,46,54,52,53,36,50,54,41,49,48,71,72,70,52,78,87,126

Sequence (88 aa):
MHGFRSNAQIAAALQEHGCILSLAPAYVVHMESFPSYVRRDSFLLETDDGKDSIESLYDRTARAGGWEPGELKKLLSATFLRLFRPVS

Nearest PDB structures (foldseek):
  4bhy-assembly1_A  TM=4.329E-01  e=3.813E+00  Aeromonas hydrophila subsp. hydrophila
  6jpi-assembly1_C  TM=4.510E-01  e=7.404E+00  Pseudomonas aeruginosa PAO1
  4bhy-assembly1_D  TM=4.505E-01  e=8.455E+00  Aeromonas hydrophila subsp. hydrophila

pLDDT: mean 92.49, std 5.84, range [59.81, 97.31]

Secondary structure (DSSP, 8-state):
-TTB---HHHHHHHHHTTPPEEE-HHHHTT-SS--TTS-TTSEEE--TT-SS-HHHHHHHHHHHHT--HHHHHHHHHHHHHHHHS---
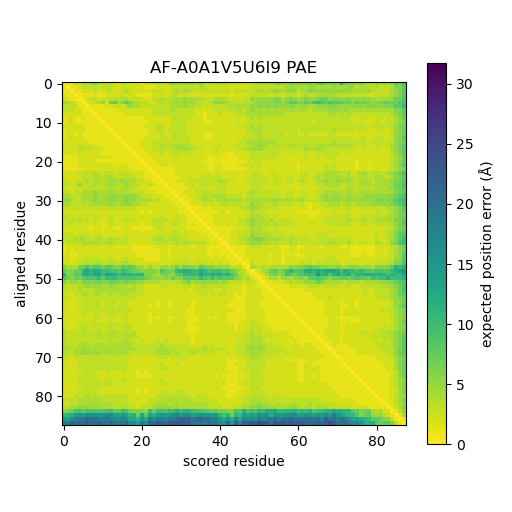
Radius of gyration: 12.52 Å; Cα contacts (8 Å, |Δi|>4): 108; chains: 1; bounding box: 29×32×31 Å

Foldseek 3Di:
DPADDDDLVVLQVCVVVVHAEEHEPVNLVPQQADDPSHDPQGHEYDDVVHPDDPLNSLVSHCNRHVHDSVVSVVSRVVNCCVVPPDPD